Protein AF-A0A6M3ME54-F1 (afdb_monomer_lite)

Radius of gyration: 20.72 Å; chains: 1; bounding box: 69×45×53 Å

Organism: NCBI:txid1070528

Sequence (158 aa):
MKICEYAFAREDEDNPGYSMHEVDYYAWIPAAKRGVMPNHRLSLRRNLVDKVWEFYRAFSNTVLLEAKTWKVITHKPTGTEAVAFTTKDFAEALRWGNNEWNLWHWTSDYTREPDVPCDHGWNKSLSCPINCPEDIQKYELDQKTSRAGTDNRNQETS

Secondary structure (DSSP, 8-state):
-EE-GGGG-SBPSSSTTBBS--EEEESS--GGGTTTS--EEEEEEEETTTTEEEEEEEEEEEEEEEETTEEEEEEEEEEEEEEEEEES-HHHHHHHHHHHHHHH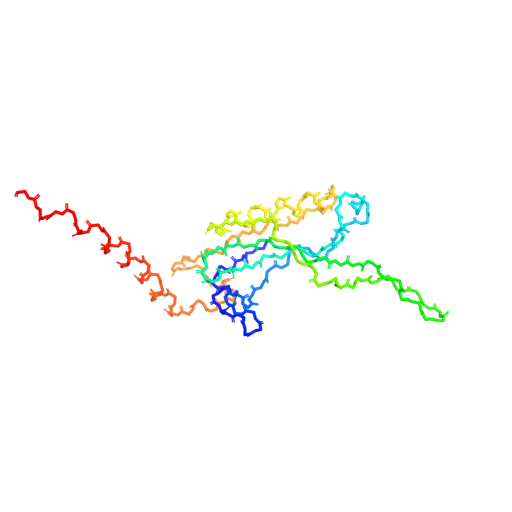H-BTTB-PPPPEEPP--TTT-TT-SS---THHHHHHHHHHHHHHTSSSSSS---

Structure (mmCIF, N/CA/C/O backbone):
data_AF-A0A6M3ME54-F1
#
_entry.id   AF-A0A6M3ME54-F1
#
loop_
_atom_site.group_PDB
_atom_site.id
_atom_site.type_symbol
_atom_site.label_atom_id
_atom_site.label_alt_id
_atom_site.label_comp_id
_atom_site.label_asym_id
_atom_site.label_entity_id
_atom_site.label_seq_id
_atom_site.pdbx_PDB_ins_code
_atom_site.Cartn_x
_atom_site.Cartn_y
_atom_site.Cartn_z
_atom_site.occupancy
_atom_site.B_iso_or_equiv
_atom_site.auth_seq_id
_atom_site.auth_comp_id
_atom_site.auth_asym_id
_atom_site.auth_atom_id
_atom_site.pdbx_PDB_model_num
ATOM 1 N N . MET A 1 1 ? -9.462 -10.016 -4.714 1.00 84.06 1 MET A N 1
ATOM 2 C CA . MET A 1 1 ? -9.504 -11.000 -3.595 1.00 84.06 1 MET A CA 1
ATOM 3 C C . MET A 1 1 ? -10.468 -10.520 -2.506 1.00 84.06 1 MET A C 1
ATOM 5 O O . MET A 1 1 ? -10.714 -9.325 -2.415 1.00 84.06 1 MET A O 1
ATOM 9 N N . LYS A 1 2 ? -11.057 -11.401 -1.684 1.00 89.25 2 LYS A N 1
ATOM 10 C CA . LYS A 1 2 ? -11.859 -10.950 -0.526 1.00 89.25 2 LYS A CA 1
ATOM 11 C C . LYS A 1 2 ? -10.940 -10.598 0.644 1.00 89.25 2 LYS A C 1
ATOM 13 O O . LYS A 1 2 ? -10.192 -11.465 1.084 1.00 89.25 2 LYS A O 1
ATOM 18 N N . ILE A 1 3 ? -11.016 -9.368 1.151 1.00 90.25 3 ILE A N 1
ATOM 19 C CA . ILE A 1 3 ? -10.204 -8.897 2.284 1.00 90.25 3 ILE A CA 1
ATOM 20 C C . ILE A 1 3 ? -11.088 -8.721 3.521 1.00 90.25 3 ILE A C 1
ATOM 22 O O . ILE A 1 3 ? -12.111 -8.044 3.467 1.00 90.25 3 ILE A O 1
ATOM 26 N N . CYS A 1 4 ? -10.696 -9.327 4.640 1.00 90.50 4 CYS A N 1
ATOM 27 C CA . CYS A 1 4 ? -11.411 -9.221 5.910 1.00 90.50 4 CYS A CA 1
ATOM 28 C C . CYS A 1 4 ? -10.881 -8.039 6.730 1.00 90.50 4 CYS A C 1
ATOM 30 O O . CYS A 1 4 ? -9.694 -8.006 7.050 1.00 90.50 4 CYS A O 1
ATOM 32 N N . GLU A 1 5 ? -11.745 -7.094 7.112 1.00 91.31 5 GLU A N 1
ATOM 33 C CA . GLU A 1 5 ? -11.331 -5.943 7.930 1.00 91.31 5 GLU A CA 1
ATOM 34 C C . GLU A 1 5 ? -10.840 -6.353 9.325 1.00 91.31 5 GLU A C 1
ATOM 36 O O . GLU A 1 5 ? -9.959 -5.709 9.897 1.00 91.31 5 GLU A O 1
ATOM 41 N N . TYR A 1 6 ? -11.360 -7.462 9.855 1.00 88.81 6 TYR A N 1
ATOM 42 C CA . TYR A 1 6 ? -10.985 -7.976 11.169 1.00 88.81 6 TYR A CA 1
ATOM 43 C C . TYR A 1 6 ? -9.579 -8.580 11.197 1.00 88.81 6 TYR A C 1
ATOM 45 O O . TYR A 1 6 ? -8.998 -8.706 12.273 1.00 88.81 6 TYR A O 1
ATOM 53 N N . ALA A 1 7 ? -8.988 -8.875 10.032 1.00 89.50 7 ALA A N 1
ATOM 54 C CA . ALA A 1 7 ? -7.573 -9.245 9.929 1.00 89.50 7 ALA A CA 1
ATOM 55 C C . ALA A 1 7 ? -6.658 -8.173 10.525 1.00 89.50 7 ALA A C 1
ATOM 57 O O . ALA A 1 7 ? -5.599 -8.475 11.065 1.00 89.50 7 ALA A O 1
ATOM 58 N N . PHE A 1 8 ? -7.104 -6.920 10.469 1.00 93.62 8 PHE A N 1
ATOM 59 C CA . PHE A 1 8 ? -6.354 -5.752 10.895 1.00 93.62 8 PHE A CA 1
ATOM 60 C C . PHE A 1 8 ? -6.659 -5.349 12.342 1.00 93.62 8 PHE A C 1
ATOM 62 O O . PHE A 1 8 ? -6.376 -4.221 12.721 1.00 93.62 8 PHE A O 1
ATOM 69 N N . ALA A 1 9 ? -7.293 -6.208 13.149 1.00 91.19 9 ALA A N 1
ATOM 70 C CA . ALA A 1 9 ? -7.651 -5.872 14.529 1.00 91.19 9 ALA A CA 1
ATOM 71 C C . ALA A 1 9 ? -6.489 -6.045 15.521 1.00 91.19 9 ALA A C 1
ATOM 73 O O . ALA A 1 9 ? -6.457 -5.360 16.542 1.00 91.19 9 ALA A O 1
ATOM 74 N N . ARG A 1 10 ? -5.551 -6.958 15.235 1.00 91.38 10 ARG A N 1
ATOM 75 C CA . ARG A 1 10 ? -4.390 -7.216 16.095 1.00 91.38 10 ARG A CA 1
ATOM 76 C C . ARG A 1 10 ? -3.333 -6.136 15.883 1.00 91.38 10 ARG A C 1
ATOM 78 O O . ARG A 1 10 ? -2.963 -5.875 14.742 1.00 91.38 10 ARG A O 1
ATOM 85 N N . GLU A 1 11 ? -2.853 -5.556 16.976 1.00 94.19 11 GLU A N 1
ATOM 86 C CA . GLU A 1 11 ? -1.746 -4.598 16.978 1.00 94.19 11 GLU A CA 1
ATOM 87 C C . GLU A 1 11 ? -0.411 -5.280 16.655 1.00 94.19 11 GLU A C 1
ATOM 89 O O . GLU A 1 11 ? -0.191 -6.435 17.029 1.00 94.19 11 GLU A O 1
ATOM 94 N N . ASP A 1 12 ? 0.444 -4.573 15.923 1.00 95.50 12 ASP A N 1
ATOM 95 C CA . ASP A 1 12 ? 1.825 -4.966 15.669 1.00 95.50 12 ASP A CA 1
ATOM 96 C C . ASP A 1 12 ? 2.691 -4.689 16.907 1.00 95.50 12 ASP A C 1
ATOM 98 O O . ASP A 1 12 ? 2.737 -3.565 17.408 1.00 95.50 12 ASP A O 1
ATOM 102 N N . GLU A 1 13 ? 3.385 -5.716 17.394 1.00 94.69 13 GLU A N 1
ATOM 103 C CA . GLU A 1 13 ? 4.282 -5.614 18.551 1.00 94.69 13 GLU A CA 1
ATOM 104 C C . GLU A 1 13 ? 5.513 -4.746 18.236 1.00 94.69 13 GLU A C 1
ATOM 106 O O . GLU A 1 13 ? 6.007 -4.041 19.119 1.00 94.69 13 GLU A O 1
ATOM 111 N N . ASP A 1 14 ? 5.967 -4.743 16.978 1.00 95.69 14 ASP A N 1
ATOM 112 C CA . ASP A 1 14 ? 7.131 -3.974 16.527 1.00 95.69 14 ASP A CA 1
ATOM 113 C C . ASP A 1 14 ? 6.757 -2.546 16.082 1.00 95.69 14 ASP A C 1
ATOM 115 O O . ASP A 1 14 ? 7.622 -1.668 16.008 1.00 95.69 14 ASP A O 1
ATOM 119 N N . ASN A 1 15 ? 5.470 -2.287 15.817 1.00 94.50 15 ASN A N 1
ATOM 120 C CA . ASN A 1 15 ? 4.955 -0.981 15.403 1.00 94.50 15 ASN A CA 1
ATOM 121 C C . ASN A 1 15 ? 3.642 -0.618 16.132 1.00 94.50 15 ASN A C 1
ATOM 123 O O . ASN A 1 15 ? 2.554 -0.692 15.543 1.00 94.50 15 ASN A O 1
ATOM 127 N N . PRO A 1 16 ? 3.730 -0.197 17.411 1.00 95.81 16 PRO A N 1
ATOM 128 C CA . PRO A 1 16 ? 2.560 0.139 18.214 1.00 95.81 16 PRO A CA 1
ATOM 129 C C . PRO A 1 16 ? 1.669 1.190 17.546 1.00 95.81 16 PRO A C 1
ATOM 131 O O . PRO A 1 16 ? 2.139 2.173 16.971 1.00 95.81 16 PRO A O 1
ATOM 134 N N . GLY A 1 17 ? 0.359 1.000 17.649 1.00 95.94 17 GLY A N 1
ATOM 135 C CA . GLY A 1 17 ? -0.652 1.832 17.011 1.00 95.94 17 GLY A CA 1
ATOM 136 C C . GLY A 1 17 ? -1.007 1.420 15.584 1.00 95.94 17 GLY A C 1
ATOM 137 O O . GLY A 1 17 ? -1.947 1.990 15.031 1.00 95.94 17 GLY A O 1
ATOM 138 N N . TYR A 1 18 ? -0.346 0.420 14.999 1.00 97.19 18 TYR A N 1
ATOM 139 C CA . TYR A 1 18 ? -0.688 -0.132 13.687 1.00 97.19 18 TYR A CA 1
ATOM 140 C C . TYR A 1 18 ? -1.114 -1.594 13.773 1.00 97.19 18 TYR A C 1
ATOM 142 O O . TYR A 1 18 ? -0.809 -2.306 14.724 1.00 97.19 18 TYR A O 1
ATOM 150 N N . SER A 1 19 ? -1.867 -2.044 12.775 1.00 96.25 19 SER A N 1
ATOM 151 C CA . SER A 1 19 ? -2.248 -3.443 12.641 1.00 96.25 19 SER A CA 1
ATOM 152 C C . SER A 1 19 ? -1.062 -4.312 12.227 1.00 96.25 19 SER A C 1
ATOM 154 O O . SER A 1 19 ? -0.394 -3.989 11.251 1.00 96.25 19 SER A O 1
ATOM 156 N N . MET A 1 20 ? -0.904 -5.472 12.868 1.00 94.12 20 MET A N 1
ATOM 157 C CA . MET A 1 20 ? 0.071 -6.505 12.489 1.00 94.12 20 MET A CA 1
ATOM 158 C C . MET A 1 20 ? -0.143 -7.001 11.053 1.00 94.12 20 MET A C 1
ATOM 160 O O . MET A 1 20 ? 0.798 -7.383 10.362 1.00 94.12 20 MET A O 1
ATOM 164 N N . HIS A 1 21 ? -1.399 -7.057 10.605 1.00 94.88 21 HIS A N 1
ATOM 165 C CA . HIS A 1 21 ? -1.712 -7.488 9.251 1.00 94.88 21 HIS A CA 1
ATOM 166 C C . HIS A 1 21 ? -1.566 -6.337 8.254 1.00 94.88 21 HIS A C 1
ATOM 168 O O . HIS A 1 21 ? -2.071 -5.236 8.481 1.00 94.88 21 HIS A O 1
ATOM 174 N N . GLU A 1 22 ? -0.953 -6.641 7.113 1.00 96.44 22 GLU A N 1
ATOM 175 C CA . GLU A 1 22 ? -0.874 -5.771 5.945 1.00 96.44 22 GLU A CA 1
ATOM 176 C C . GLU A 1 22 ? -1.318 -6.537 4.697 1.00 96.44 22 GLU A C 1
ATOM 178 O O . GLU A 1 22 ? -1.162 -7.758 4.608 1.00 96.44 22 GLU A O 1
ATOM 183 N N . VAL A 1 23 ? -1.840 -5.814 3.706 1.00 96.19 23 VAL A N 1
ATOM 184 C CA . VAL A 1 23 ? -2.144 -6.371 2.382 1.00 96.19 23 VAL A CA 1
ATOM 185 C C . VAL A 1 23 ? -1.294 -5.671 1.336 1.00 96.19 23 VAL A C 1
ATOM 187 O O . VAL A 1 23 ? -1.509 -4.501 1.020 1.00 96.19 23 VAL A O 1
ATOM 190 N N . ASP A 1 24 ? -0.349 -6.414 0.771 1.00 95.94 24 ASP A N 1
ATOM 191 C CA . ASP A 1 24 ? 0.483 -5.952 -0.335 1.00 95.94 24 ASP A CA 1
ATOM 192 C C . ASP A 1 24 ? -0.311 -5.987 -1.648 1.00 95.94 24 ASP A C 1
ATOM 194 O O . ASP A 1 24 ? -0.784 -7.037 -2.085 1.00 95.94 24 ASP A O 1
ATOM 198 N N . TYR A 1 25 ? -0.435 -4.834 -2.307 1.00 96.00 25 TYR A N 1
ATOM 199 C CA . TYR A 1 25 ? -1.075 -4.730 -3.623 1.00 96.00 25 TYR A CA 1
ATOM 200 C C . TYR A 1 25 ? -0.083 -5.020 -4.749 1.00 96.00 25 TYR A C 1
ATOM 202 O O . TYR A 1 25 ? -0.412 -5.699 -5.723 1.00 96.00 25 TYR A O 1
ATOM 210 N N . TYR A 1 26 ? 1.142 -4.515 -4.619 1.00 95.31 26 TYR A N 1
ATOM 211 C CA . TYR A 1 26 ? 2.260 -4.846 -5.497 1.00 95.31 26 TYR A CA 1
ATOM 212 C C . TYR A 1 26 ? 3.589 -4.593 -4.789 1.00 95.31 26 TYR A C 1
ATOM 214 O O . TYR A 1 26 ? 3.691 -3.732 -3.918 1.00 95.31 26 TYR A O 1
ATOM 222 N N . ALA A 1 27 ? 4.627 -5.321 -5.199 1.00 93.50 27 ALA A N 1
ATOM 223 C CA . ALA A 1 27 ? 5.954 -5.247 -4.587 1.00 93.50 27 ALA A CA 1
ATOM 224 C C . ALA A 1 27 ? 6.950 -4.335 -5.330 1.00 93.50 27 ALA A C 1
ATOM 226 O O . ALA A 1 27 ? 8.004 -4.007 -4.786 1.00 93.50 27 ALA A O 1
ATOM 227 N N . TRP A 1 28 ? 6.656 -3.929 -6.568 1.00 93.56 28 TRP A N 1
ATOM 228 C CA . TRP A 1 28 ? 7.544 -3.080 -7.367 1.00 93.56 28 TRP A CA 1
ATOM 229 C C . TRP A 1 28 ? 6.787 -2.337 -8.464 1.00 93.56 28 TRP A C 1
ATOM 231 O O . TRP A 1 28 ? 5.761 -2.807 -8.936 1.00 93.56 28 TRP A O 1
ATOM 241 N N . ILE A 1 29 ? 7.368 -1.246 -8.963 1.00 94.50 29 ILE A N 1
ATOM 242 C CA . ILE A 1 29 ? 6.885 -0.536 -10.151 1.00 94.50 29 ILE A CA 1
ATOM 243 C C . ILE A 1 29 ? 7.513 -1.149 -11.413 1.00 94.50 29 ILE A C 1
ATOM 245 O O . ILE A 1 29 ? 8.735 -1.387 -11.438 1.00 94.50 29 ILE A O 1
ATOM 249 N N . PRO A 1 30 ? 6.729 -1.405 -12.482 1.00 92.44 30 PRO A N 1
ATOM 250 C CA . PRO A 1 30 ? 7.262 -1.924 -13.739 1.00 92.44 30 PRO A CA 1
ATOM 251 C C . PRO A 1 30 ? 8.366 -1.033 -14.304 1.00 92.44 30 PRO A C 1
ATOM 253 O O . PRO A 1 30 ? 8.252 0.191 -14.278 1.00 92.44 30 PRO A O 1
ATOM 256 N N . ALA A 1 31 ? 9.423 -1.640 -14.852 1.00 90.81 31 ALA A N 1
ATOM 257 C CA . ALA A 1 31 ? 10.627 -0.925 -15.286 1.00 90.81 31 ALA A CA 1
ATOM 258 C C . ALA A 1 31 ? 10.329 0.265 -16.216 1.00 90.81 31 ALA A C 1
ATOM 260 O O . ALA A 1 31 ? 10.879 1.345 -16.016 1.00 90.81 31 ALA A O 1
ATOM 261 N N . ALA A 1 32 ? 9.390 0.096 -17.153 1.00 91.69 32 ALA A N 1
ATOM 262 C CA . ALA A 1 32 ? 8.967 1.137 -18.092 1.00 91.69 32 ALA A CA 1
ATOM 263 C C . ALA A 1 32 ? 8.344 2.382 -17.427 1.00 91.69 32 ALA A C 1
ATOM 265 O O . ALA A 1 32 ? 8.342 3.455 -18.021 1.00 91.69 32 ALA A O 1
ATOM 266 N N . LYS A 1 33 ? 7.828 2.263 -16.196 1.00 92.31 33 LYS A N 1
ATOM 267 C CA . LYS A 1 33 ? 7.171 3.351 -15.451 1.00 92.31 33 LYS A CA 1
ATOM 268 C C . LYS A 1 33 ? 8.060 3.961 -14.358 1.00 92.31 33 LYS A C 1
ATOM 270 O O . LYS A 1 33 ? 7.665 4.938 -13.726 1.00 92.31 33 LYS A O 1
ATOM 275 N N . ARG A 1 34 ? 9.284 3.452 -14.155 1.00 88.31 34 ARG A N 1
ATOM 276 C CA . ARG A 1 34 ? 10.193 3.910 -13.080 1.00 88.31 34 ARG A CA 1
ATOM 277 C C . ARG A 1 34 ? 10.726 5.335 -13.260 1.00 88.31 34 ARG A C 1
ATOM 279 O O . ARG A 1 34 ? 11.208 5.917 -12.298 1.00 88.31 34 ARG A O 1
ATOM 286 N N . GLY A 1 35 ? 10.626 5.905 -14.464 1.00 90.94 35 GLY A N 1
ATOM 287 C CA . GLY A 1 35 ? 10.910 7.327 -14.697 1.00 90.94 35 GLY A CA 1
ATOM 288 C C . GLY A 1 35 ? 9.821 8.271 -14.172 1.00 90.94 35 GLY A C 1
ATOM 289 O O . GLY A 1 35 ? 10.079 9.457 -14.007 1.00 90.94 35 GLY A O 1
ATOM 290 N N . VAL A 1 36 ? 8.618 7.752 -13.902 1.00 94.94 36 VAL A N 1
ATOM 291 C CA . VAL A 1 36 ? 7.477 8.520 -13.375 1.00 94.94 36 VAL A CA 1
ATOM 292 C C . VAL A 1 36 ? 7.399 8.411 -11.854 1.00 94.94 36 VAL A C 1
ATOM 294 O O . VAL A 1 36 ? 7.105 9.388 -11.174 1.00 94.94 36 VAL A O 1
ATOM 297 N N . MET A 1 37 ? 7.664 7.220 -11.316 1.00 93.81 37 MET A N 1
ATOM 298 C CA . MET A 1 37 ? 7.551 6.924 -9.892 1.00 93.81 37 MET A CA 1
ATOM 299 C C . MET A 1 37 ? 8.701 6.008 -9.458 1.00 93.81 37 MET A C 1
ATOM 301 O O . MET A 1 37 ? 8.902 4.963 -10.091 1.00 93.81 37 MET A O 1
ATOM 305 N N . PRO A 1 38 ? 9.449 6.348 -8.388 1.00 93.75 38 PRO A N 1
ATOM 306 C CA . PRO A 1 38 ? 10.484 5.474 -7.852 1.00 93.75 38 PRO A CA 1
ATOM 307 C C . PRO A 1 38 ? 9.938 4.091 -7.498 1.00 93.75 38 PRO A C 1
ATOM 309 O O . PRO A 1 38 ? 8.759 3.924 -7.178 1.00 93.75 38 PRO A O 1
ATOM 312 N N . ASN A 1 39 ? 10.806 3.082 -7.535 1.00 95.44 39 ASN A N 1
ATOM 313 C CA . ASN A 1 39 ? 10.397 1.722 -7.220 1.00 95.44 39 ASN A CA 1
ATOM 314 C C . ASN A 1 39 ? 9.960 1.612 -5.752 1.00 95.44 39 ASN A C 1
ATOM 316 O O . ASN A 1 39 ? 10.688 2.021 -4.848 1.00 95.44 39 ASN A O 1
ATOM 320 N N . HIS A 1 40 ? 8.783 1.046 -5.512 1.00 96.56 40 HIS A N 1
ATOM 321 C CA . HIS A 1 40 ? 8.240 0.869 -4.171 1.00 96.56 40 HIS A CA 1
ATOM 322 C C . HIS A 1 40 ? 7.269 -0.311 -4.129 1.00 96.56 40 HIS A C 1
ATOM 324 O O . HIS A 1 40 ? 6.701 -0.691 -5.156 1.00 96.56 40 HIS A O 1
ATOM 330 N N . ARG A 1 41 ? 7.078 -0.853 -2.927 1.00 96.69 41 ARG A N 1
ATOM 331 C CA . ARG A 1 41 ? 5.942 -1.706 -2.576 1.00 96.69 41 ARG A CA 1
ATOM 332 C C . ARG A 1 41 ? 4.786 -0.818 -2.131 1.00 96.69 41 ARG A C 1
ATOM 334 O O . ARG A 1 41 ? 5.025 0.171 -1.438 1.00 96.69 41 ARG A O 1
ATOM 341 N N . LEU A 1 42 ? 3.567 -1.161 -2.522 1.00 98.12 42 LEU A N 1
ATOM 342 C CA . LEU A 1 42 ? 2.350 -0.526 -2.030 1.00 98.12 42 LEU A CA 1
ATOM 343 C C . LEU A 1 42 ? 1.594 -1.506 -1.139 1.00 98.12 42 LEU A C 1
ATOM 345 O O . LEU A 1 42 ? 1.226 -2.594 -1.593 1.00 98.12 42 LEU A O 1
ATOM 349 N N . SER A 1 43 ? 1.328 -1.081 0.091 1.00 98.19 43 SER A N 1
ATOM 350 C CA . SER A 1 43 ? 0.703 -1.914 1.114 1.00 98.19 43 SER A CA 1
ATOM 351 C C . SER A 1 43 ? -0.421 -1.154 1.805 1.00 98.19 43 SER A C 1
ATOM 353 O O . SER A 1 43 ? -0.313 0.048 2.054 1.00 98.19 43 SER A O 1
ATOM 355 N N . LEU A 1 44 ? -1.502 -1.869 2.104 1.00 98.50 44 LEU A N 1
ATOM 356 C CA . LEU A 1 44 ? -2.591 -1.417 2.960 1.00 98.50 44 LEU A CA 1
ATOM 357 C C . LEU A 1 44 ? -2.312 -1.858 4.397 1.00 98.50 44 LEU A C 1
ATOM 359 O O . LEU A 1 44 ? -2.103 -3.047 4.639 1.00 98.50 44 LEU A O 1
ATOM 363 N N . ARG A 1 45 ? -2.402 -0.924 5.340 1.00 97.56 45 ARG A N 1
ATOM 364 C CA . ARG A 1 45 ? -2.391 -1.179 6.787 1.00 97.56 45 ARG A CA 1
ATOM 365 C C . ARG A 1 45 ? -3.503 -0.393 7.478 1.00 97.56 45 ARG A C 1
ATOM 367 O O . ARG A 1 45 ? -4.111 0.499 6.878 1.00 97.56 45 ARG A O 1
ATOM 374 N N . ARG A 1 46 ? -3.768 -0.699 8.747 1.00 98.12 46 ARG A N 1
ATOM 375 C CA . ARG A 1 46 ? -4.700 0.062 9.582 1.00 98.12 46 ARG A CA 1
ATOM 376 C C . ARG A 1 46 ? -3.952 0.744 10.718 1.00 98.12 46 ARG A C 1
ATOM 378 O O . ARG A 1 46 ? -3.275 0.084 11.497 1.00 98.12 46 ARG A O 1
ATOM 385 N N . ASN A 1 47 ? -4.129 2.051 10.845 1.00 97.75 47 ASN A N 1
ATOM 386 C CA . ASN A 1 47 ? -3.771 2.788 12.047 1.00 97.75 47 ASN A CA 1
ATOM 387 C C . ASN A 1 47 ? -4.884 2.567 13.089 1.00 97.75 47 ASN A C 1
ATOM 389 O O . ASN A 1 47 ? -6.053 2.914 12.882 1.00 97.75 47 ASN A O 1
ATOM 393 N N . LEU A 1 48 ? -4.528 1.925 14.197 1.00 96.38 48 LEU A N 1
ATOM 394 C CA . LEU A 1 48 ? -5.413 1.535 15.291 1.00 96.38 48 LEU A CA 1
ATOM 395 C C . LEU A 1 48 ? -5.661 2.658 16.296 1.00 96.38 48 LEU A C 1
ATOM 397 O O . LEU A 1 48 ? -6.641 2.556 17.039 1.00 96.38 48 LEU A O 1
ATOM 401 N N . VAL A 1 49 ? -4.838 3.705 16.310 1.00 95.69 49 VAL A N 1
ATOM 402 C CA . VAL A 1 49 ? -5.040 4.891 17.153 1.00 95.69 49 VAL A CA 1
ATOM 403 C C . VAL A 1 49 ? -6.159 5.742 16.559 1.00 95.69 49 VAL A C 1
ATOM 405 O O . VAL A 1 49 ? -7.204 5.927 17.182 1.00 95.69 49 VAL A O 1
ATOM 408 N N . ASP A 1 50 ? -5.993 6.152 15.303 1.00 94.50 50 ASP A N 1
ATOM 409 C CA . ASP A 1 50 ? -6.916 7.060 14.612 1.00 94.50 50 ASP A CA 1
ATOM 410 C C . ASP A 1 50 ? -8.066 6.330 13.903 1.00 94.50 50 ASP A C 1
ATOM 412 O O . ASP A 1 50 ? -9.001 6.952 13.387 1.00 94.50 50 ASP A O 1
ATOM 416 N N . LYS A 1 51 ? -8.006 4.991 13.885 1.00 95.12 51 LYS A N 1
ATOM 417 C CA . LYS A 1 51 ? -8.959 4.096 13.212 1.00 95.12 51 LYS A CA 1
ATOM 418 C C . LYS A 1 51 ? -9.089 4.400 11.715 1.00 95.12 51 LYS A C 1
ATOM 420 O O . LYS A 1 51 ? -10.187 4.316 11.164 1.00 95.12 51 LYS A O 1
ATOM 425 N N . VAL A 1 52 ? -7.973 4.721 11.062 1.00 98.00 52 VAL A N 1
ATOM 426 C CA . VAL A 1 52 ? -7.904 4.986 9.618 1.00 98.00 52 VAL A CA 1
ATOM 427 C C . VAL A 1 52 ? -7.171 3.872 8.879 1.00 98.00 52 VAL A C 1
ATOM 429 O O . VAL A 1 52 ? -6.286 3.206 9.414 1.00 98.00 52 VAL A O 1
ATOM 432 N N . TRP A 1 53 ? -7.561 3.671 7.632 1.00 98.44 53 TRP A N 1
ATOM 433 C CA . TRP A 1 53 ? -6.873 2.844 6.656 1.00 98.44 53 TRP A CA 1
ATOM 434 C C . TRP A 1 53 ? -5.833 3.683 5.940 1.00 98.44 53 TRP A C 1
ATOM 436 O O . TRP A 1 53 ? -6.137 4.797 5.512 1.00 98.44 53 TRP A O 1
ATOM 446 N N . GLU A 1 54 ? -4.633 3.138 5.787 1.00 98.56 54 GLU A N 1
ATOM 447 C CA . GLU A 1 54 ? -3.520 3.810 5.132 1.00 98.56 54 GLU A CA 1
ATOM 448 C C . GLU A 1 54 ? -2.958 2.934 4.024 1.00 98.56 54 GLU A C 1
ATOM 450 O O . GLU A 1 54 ? -2.584 1.781 4.248 1.00 98.56 54 GLU A O 1
ATOM 455 N N . PHE A 1 55 ? -2.838 3.515 2.837 1.00 98.50 55 PHE A N 1
ATOM 456 C CA . 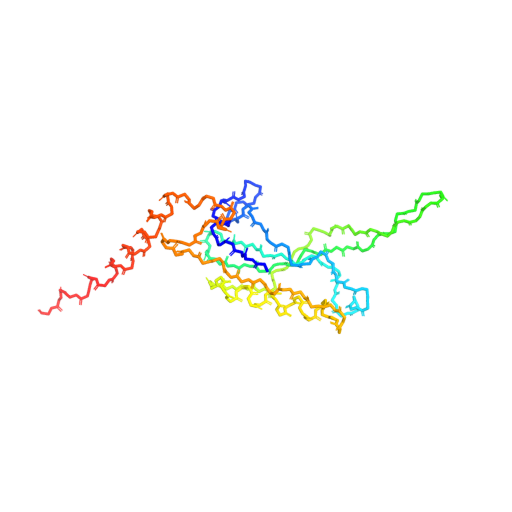PHE A 1 55 ? -1.915 3.011 1.838 1.00 98.50 55 PHE A CA 1
ATOM 457 C C . PHE A 1 55 ? -0.597 3.736 1.982 1.00 98.50 55 PHE A C 1
ATOM 459 O O . PHE A 1 55 ? -0.553 4.966 1.898 1.00 98.50 55 PHE A O 1
ATOM 466 N N . TYR A 1 56 ? 0.482 2.983 2.132 1.00 98.25 56 TYR A N 1
ATOM 467 C CA . TYR A 1 56 ? 1.822 3.542 2.171 1.00 98.25 56 TYR A CA 1
ATOM 468 C C . TYR A 1 56 ? 2.719 2.896 1.119 1.00 98.25 56 TYR A C 1
ATOM 470 O O . TYR A 1 56 ? 2.515 1.761 0.679 1.00 98.25 56 TYR A O 1
ATOM 478 N N . ARG A 1 57 ? 3.705 3.673 0.679 1.00 98.06 57 ARG A N 1
ATOM 479 C CA . ARG A 1 57 ? 4.728 3.276 -0.282 1.00 98.06 57 ARG A CA 1
ATOM 480 C C . ARG A 1 57 ? 6.027 3.039 0.467 1.00 98.06 57 ARG A C 1
ATOM 482 O O . ARG A 1 57 ? 6.594 3.996 0.985 1.00 98.06 57 ARG A O 1
ATOM 489 N N . ALA A 1 58 ? 6.506 1.800 0.485 1.00 97.50 58 ALA A N 1
ATOM 490 C CA . ALA A 1 58 ? 7.831 1.456 0.994 1.00 97.50 58 ALA A CA 1
ATOM 491 C C . ALA A 1 58 ? 8.837 1.467 -0.162 1.00 97.50 58 ALA A C 1
ATOM 493 O O . ALA A 1 58 ? 8.796 0.605 -1.050 1.00 97.50 58 ALA A O 1
ATOM 494 N N . PHE A 1 59 ? 9.719 2.466 -0.194 1.00 96.88 59 PHE A N 1
ATOM 495 C CA . PHE A 1 59 ? 10.627 2.675 -1.319 1.00 96.88 59 PHE A CA 1
ATOM 496 C C . PHE A 1 59 ? 11.806 1.701 -1.307 1.00 96.88 59 PHE A C 1
ATOM 498 O O . PHE A 1 59 ? 12.318 1.280 -0.266 1.00 96.88 59 PHE A O 1
ATOM 505 N N . SER A 1 60 ? 12.260 1.341 -2.506 1.00 95.56 60 SER A N 1
ATOM 506 C CA . SER A 1 60 ? 13.410 0.467 -2.705 1.00 95.56 60 SER A CA 1
ATOM 507 C C . SER A 1 60 ? 14.282 0.938 -3.862 1.00 95.56 60 SER A C 1
ATOM 509 O O . SER A 1 60 ? 13.806 1.455 -4.872 1.00 95.56 60 SER A O 1
ATOM 511 N N . ASN A 1 61 ? 15.583 0.697 -3.735 1.00 91.31 61 ASN A N 1
ATOM 512 C CA . ASN A 1 61 ? 16.544 0.919 -4.804 1.00 91.31 61 ASN A CA 1
ATOM 513 C C . ASN A 1 61 ? 16.810 -0.385 -5.549 1.00 91.31 61 ASN A C 1
ATOM 515 O O . ASN A 1 61 ? 16.872 -1.460 -4.952 1.00 91.31 61 ASN A O 1
ATOM 519 N N . THR A 1 62 ? 16.991 -0.290 -6.864 1.00 87.81 62 THR A N 1
ATOM 520 C CA . THR A 1 62 ? 17.468 -1.426 -7.659 1.00 87.81 62 THR A CA 1
ATOM 521 C C . THR A 1 62 ? 18.963 -1.592 -7.414 1.00 87.81 62 THR A C 1
ATOM 523 O O . THR A 1 62 ? 19.713 -0.624 -7.518 1.00 87.81 62 THR A O 1
ATOM 526 N N . VAL A 1 63 ? 19.394 -2.806 -7.089 1.00 89.69 63 VAL A N 1
ATOM 527 C CA . VAL A 1 63 ? 20.794 -3.132 -6.814 1.00 89.69 63 VAL A CA 1
ATOM 528 C C . VAL A 1 63 ? 21.207 -4.295 -7.702 1.00 89.69 63 VAL A C 1
ATOM 530 O O . VAL A 1 63 ? 20.491 -5.290 -7.813 1.00 89.69 63 VAL A O 1
ATOM 533 N N . LEU A 1 64 ? 22.369 -4.165 -8.336 1.00 89.75 64 LEU A N 1
ATOM 534 C CA . LEU A 1 64 ? 22.995 -5.247 -9.080 1.00 89.75 64 LEU A CA 1
ATOM 535 C C . LEU A 1 64 ? 23.945 -5.993 -8.145 1.00 89.75 64 LEU A C 1
ATOM 537 O O . LEU A 1 64 ? 24.944 -5.436 -7.695 1.00 89.75 64 LEU A O 1
ATOM 541 N N . LEU A 1 65 ? 23.615 -7.243 -7.840 1.00 88.31 65 LEU A N 1
ATOM 542 C CA . LEU A 1 65 ? 24.511 -8.153 -7.143 1.00 88.31 65 LEU A CA 1
ATOM 543 C C . LEU A 1 65 ? 25.287 -8.944 -8.190 1.00 88.31 65 LEU A C 1
ATOM 545 O O . LEU A 1 65 ? 24.707 -9.724 -8.946 1.00 88.31 65 LEU A O 1
ATOM 549 N N . GLU A 1 66 ? 26.596 -8.725 -8.243 1.00 91.00 66 GLU A N 1
ATOM 550 C CA . GLU A 1 66 ? 27.497 -9.462 -9.124 1.00 91.00 66 GLU A CA 1
ATOM 551 C C . GLU A 1 66 ? 28.371 -10.401 -8.295 1.00 91.00 66 GLU A C 1
ATOM 553 O O . GLU A 1 66 ? 29.052 -9.969 -7.365 1.00 91.00 66 GLU A O 1
ATOM 558 N N . ALA A 1 67 ? 28.404 -11.683 -8.656 1.00 84.75 67 ALA A N 1
ATOM 559 C CA . ALA A 1 67 ? 29.434 -12.587 -8.168 1.00 84.75 67 ALA A CA 1
ATOM 560 C C . ALA A 1 67 ? 29.923 -13.483 -9.303 1.00 84.75 67 ALA A C 1
ATOM 562 O O . ALA A 1 67 ? 29.159 -14.291 -9.815 1.00 84.75 67 ALA A O 1
ATOM 563 N N . LYS A 1 68 ? 31.211 -13.345 -9.653 1.00 85.06 68 LYS A N 1
ATOM 564 C CA . LYS A 1 68 ? 32.013 -14.098 -10.646 1.00 85.06 68 LYS A CA 1
ATOM 565 C C . LYS A 1 68 ? 31.303 -14.488 -11.955 1.00 85.06 68 LYS A C 1
ATOM 567 O O . LYS A 1 68 ? 31.686 -13.995 -13.007 1.00 85.06 68 LYS A O 1
ATOM 572 N N . THR A 1 69 ? 30.325 -15.384 -11.910 1.00 91.12 69 THR A N 1
ATOM 573 C CA . THR A 1 69 ? 29.597 -15.927 -13.064 1.00 91.12 69 THR A CA 1
ATOM 574 C C . THR A 1 69 ? 28.124 -15.522 -13.134 1.00 91.12 69 THR A C 1
ATOM 576 O O . THR A 1 69 ? 27.493 -15.769 -14.158 1.00 91.12 69 THR A O 1
ATOM 579 N N . TRP A 1 70 ? 27.557 -14.900 -12.096 1.00 87.50 70 TRP A N 1
ATOM 580 C CA . TRP A 1 70 ? 26.152 -14.500 -12.066 1.00 87.50 70 TRP A CA 1
ATOM 581 C C . TRP A 1 70 ? 25.969 -13.023 -11.728 1.00 87.50 70 TRP A C 1
ATOM 583 O O . TRP A 1 70 ? 26.709 -12.425 -10.944 1.00 87.50 70 TRP A O 1
ATOM 593 N N . LYS A 1 71 ? 24.938 -12.448 -12.345 1.00 89.50 71 LYS A N 1
ATOM 594 C CA . LYS A 1 71 ? 24.442 -11.101 -12.084 1.00 89.50 71 LYS A CA 1
ATOM 595 C C . LYS A 1 71 ? 22.965 -11.210 -11.742 1.00 89.50 71 LYS A C 1
ATOM 597 O O . LYS A 1 71 ? 22.192 -11.730 -12.543 1.00 89.50 71 LYS A O 1
ATOM 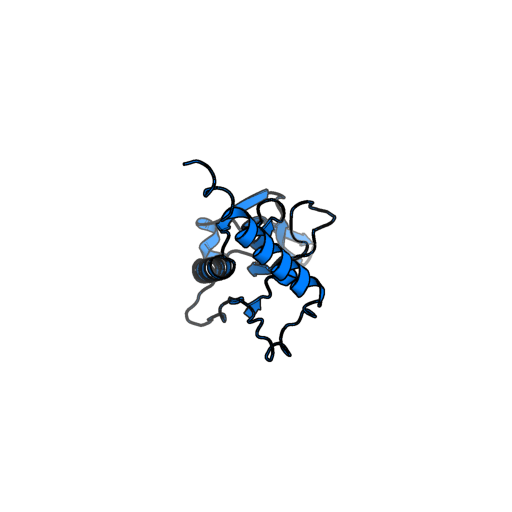602 N N . VAL A 1 72 ? 22.582 -10.741 -10.561 1.00 90.06 72 VAL A N 1
ATOM 603 C CA . VAL A 1 72 ? 21.192 -10.726 -10.097 1.00 90.06 72 VAL A CA 1
ATOM 604 C C . VAL A 1 72 ? 20.788 -9.282 -9.852 1.00 90.06 72 VAL A C 1
ATOM 606 O O . VAL A 1 72 ? 21.431 -8.565 -9.087 1.00 90.06 72 VAL A O 1
ATOM 609 N N . ILE A 1 73 ? 19.709 -8.855 -10.502 1.00 85.94 73 ILE A N 1
ATOM 610 C CA . ILE A 1 73 ? 19.056 -7.585 -10.193 1.00 85.94 73 ILE A CA 1
ATOM 611 C C . ILE A 1 73 ? 18.084 -7.853 -9.046 1.00 85.94 73 ILE A C 1
ATOM 613 O O . ILE A 1 73 ? 17.170 -8.660 -9.187 1.00 85.94 73 ILE A O 1
ATOM 617 N N . THR A 1 74 ? 18.293 -7.187 -7.915 1.00 88.00 74 THR A N 1
ATOM 618 C CA . THR A 1 74 ? 17.415 -7.262 -6.741 1.00 88.00 74 THR A CA 1
ATOM 619 C C . THR A 1 74 ? 17.002 -5.864 -6.282 1.00 88.00 74 THR A C 1
ATOM 621 O O . THR A 1 74 ? 17.464 -4.852 -6.816 1.00 88.00 74 THR A O 1
ATOM 624 N N . HIS A 1 75 ? 16.120 -5.796 -5.290 1.00 86.56 75 HIS A N 1
ATOM 625 C CA . HIS A 1 75 ? 15.616 -4.556 -4.719 1.00 86.56 75 HIS A CA 1
ATOM 626 C C . HIS A 1 75 ? 15.976 -4.478 -3.236 1.00 86.56 75 HIS A C 1
ATOM 628 O O . HIS A 1 75 ? 15.658 -5.380 -2.464 1.00 86.56 75 HIS A O 1
ATOM 634 N N . LYS A 1 76 ? 16.653 -3.398 -2.835 1.00 90.88 76 LYS A N 1
ATOM 635 C CA . LYS A 1 76 ? 17.014 -3.134 -1.438 1.00 90.88 76 LYS A CA 1
ATOM 636 C C . LYS A 1 76 ? 16.091 -2.050 -0.872 1.00 90.88 76 LYS A C 1
ATOM 638 O O . LYS A 1 76 ? 16.052 -0.968 -1.464 1.00 90.88 76 LYS A O 1
ATOM 643 N N . PRO A 1 77 ? 15.379 -2.296 0.244 1.00 93.50 77 PRO A N 1
ATOM 644 C CA . PRO A 1 77 ? 14.592 -1.265 0.916 1.00 93.50 77 PRO A CA 1
ATOM 645 C C . PRO A 1 77 ? 15.452 -0.047 1.263 1.00 93.50 77 PRO A C 1
ATOM 647 O O . PRO A 1 77 ? 16.603 -0.198 1.680 1.00 93.50 77 PRO A O 1
ATOM 650 N N . THR A 1 78 ? 14.908 1.159 1.093 1.00 94.44 78 THR A N 1
ATOM 651 C CA . THR A 1 78 ? 15.594 2.396 1.505 1.00 94.44 78 THR A CA 1
ATOM 652 C C . THR A 1 78 ? 15.353 2.735 2.974 1.00 94.44 78 THR A C 1
ATOM 654 O O . THR A 1 78 ? 16.058 3.579 3.517 1.00 94.44 78 THR A O 1
ATOM 657 N N . GLY A 1 79 ? 14.355 2.104 3.602 1.00 94.19 79 GLY A N 1
ATOM 658 C CA . GLY A 1 79 ? 13.832 2.497 4.914 1.00 94.19 79 GLY A CA 1
ATOM 659 C C . GLY A 1 79 ? 12.937 3.740 4.862 1.00 94.19 79 GLY A C 1
ATOM 660 O O . GLY A 1 79 ? 12.548 4.256 5.901 1.00 94.19 79 GLY A O 1
ATOM 661 N N . THR A 1 80 ? 12.626 4.247 3.665 1.00 96.12 80 THR A N 1
ATOM 662 C CA . THR A 1 80 ? 11.741 5.400 3.480 1.00 96.12 80 THR A CA 1
ATOM 663 C C . THR A 1 80 ? 10.334 4.925 3.168 1.00 96.12 80 THR A C 1
ATOM 665 O O . THR A 1 80 ? 10.132 4.153 2.226 1.00 96.12 80 THR A O 1
ATOM 668 N N . GLU A 1 81 ? 9.369 5.459 3.907 1.00 96.81 81 GLU A N 1
ATOM 669 C CA . GLU A 1 81 ? 7.946 5.249 3.672 1.00 96.81 81 GLU A CA 1
ATOM 670 C C . GLU A 1 81 ? 7.236 6.576 3.410 1.00 96.81 81 GLU A C 1
ATOM 672 O O . GLU A 1 81 ? 7.622 7.618 3.941 1.00 96.81 81 GLU A O 1
ATOM 677 N N . ALA A 1 82 ? 6.185 6.540 2.595 1.00 97.69 82 ALA A N 1
ATOM 678 C CA . ALA A 1 82 ? 5.276 7.668 2.429 1.00 97.69 82 ALA A CA 1
ATOM 679 C C . ALA A 1 82 ? 3.829 7.187 2.360 1.00 97.69 82 ALA A C 1
ATOM 681 O O . ALA A 1 82 ? 3.499 6.327 1.541 1.00 97.69 82 ALA A O 1
ATOM 682 N N . VAL A 1 83 ? 2.960 7.781 3.176 1.00 98.00 83 VAL A N 1
ATOM 683 C CA . VAL A 1 83 ? 1.515 7.556 3.088 1.00 98.00 83 VAL A CA 1
ATOM 684 C C . VAL A 1 83 ? 0.999 8.199 1.801 1.00 98.00 83 VAL A C 1
ATOM 686 O O . VAL A 1 83 ? 1.185 9.391 1.564 1.00 98.00 83 VAL A O 1
ATOM 689 N N . ALA A 1 84 ? 0.388 7.389 0.943 1.00 97.94 84 ALA A N 1
ATOM 690 C CA . ALA A 1 84 ? -0.156 7.800 -0.345 1.00 97.94 84 ALA A CA 1
ATOM 691 C C . ALA A 1 84 ? -1.647 8.143 -0.270 1.00 97.94 84 ALA A C 1
ATOM 693 O O . ALA A 1 84 ? -2.113 8.987 -1.033 1.00 97.94 84 ALA A O 1
ATOM 694 N N . PHE A 1 85 ? -2.387 7.487 0.626 1.00 98.56 85 PHE A N 1
ATOM 695 C CA . PHE A 1 85 ? -3.824 7.680 0.785 1.00 98.56 85 PHE A CA 1
ATOM 696 C C . PHE A 1 85 ? -4.289 7.253 2.175 1.00 98.56 85 PHE A C 1
ATOM 698 O O . PHE A 1 85 ? -3.771 6.279 2.726 1.00 98.56 85 PHE A O 1
ATOM 705 N N . THR A 1 86 ? -5.284 7.962 2.713 1.00 98.44 86 THR A N 1
ATOM 706 C CA . THR A 1 86 ? -5.931 7.627 3.982 1.00 98.44 86 THR A CA 1
ATOM 707 C C . THR A 1 86 ? -7.448 7.760 3.890 1.00 98.44 86 THR A C 1
ATOM 709 O O . THR A 1 86 ? -7.968 8.639 3.205 1.00 98.44 86 THR A O 1
ATOM 712 N N . THR A 1 87 ? -8.175 6.891 4.590 1.00 98.38 87 THR A N 1
ATOM 713 C CA . THR A 1 87 ? -9.637 6.984 4.733 1.00 98.38 87 THR A CA 1
ATOM 714 C C . THR A 1 87 ? -10.120 6.244 5.983 1.00 98.38 87 THR A C 1
ATOM 716 O O . THR A 1 87 ? -9.425 5.387 6.521 1.00 98.38 87 THR A O 1
ATOM 719 N N . LYS A 1 88 ? -11.329 6.553 6.458 1.00 97.31 88 LYS A N 1
ATOM 720 C CA . LYS A 1 88 ? -12.027 5.769 7.492 1.00 97.31 88 LYS A CA 1
ATOM 721 C C . LYS A 1 88 ? -12.877 4.634 6.907 1.00 97.31 88 LYS A C 1
ATOM 723 O O . LYS A 1 88 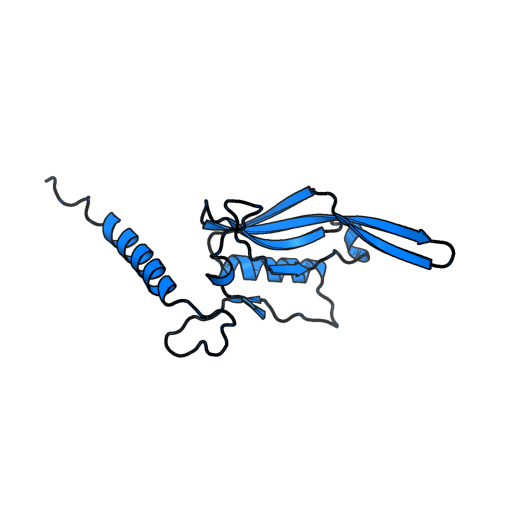? -13.250 3.728 7.645 1.00 97.31 88 LYS A O 1
ATOM 728 N N . ASP A 1 89 ? -13.178 4.667 5.610 1.00 96.56 89 ASP A N 1
ATOM 729 C CA . ASP A 1 89 ? -14.012 3.671 4.932 1.00 96.56 89 ASP A CA 1
ATOM 730 C C . ASP A 1 89 ? -13.137 2.567 4.317 1.00 96.56 89 ASP A C 1
ATOM 732 O O . ASP A 1 89 ? -12.330 2.801 3.417 1.00 96.56 89 ASP A O 1
ATOM 736 N N . PHE A 1 90 ? -13.307 1.334 4.797 1.00 95.56 90 PHE A N 1
ATOM 737 C CA . PHE A 1 90 ? -12.539 0.188 4.314 1.00 95.56 90 PHE A CA 1
ATOM 738 C C . PHE A 1 90 ? -12.803 -0.127 2.836 1.00 95.56 90 PHE A C 1
ATOM 740 O O . PHE A 1 90 ? -11.875 -0.404 2.076 1.00 95.56 90 PHE A O 1
ATOM 747 N N . ALA A 1 91 ? -14.059 -0.053 2.393 1.00 95.94 91 ALA A N 1
ATOM 748 C CA . ALA A 1 91 ? -14.407 -0.299 1.001 1.00 95.94 91 ALA A CA 1
ATOM 749 C C . ALA A 1 91 ? -13.828 0.790 0.087 1.00 95.94 91 ALA A C 1
ATOM 751 O O . ALA A 1 91 ? -13.431 0.497 -1.042 1.00 95.94 91 ALA A O 1
ATOM 752 N N . GLU A 1 92 ? -13.755 2.036 0.559 1.00 97.88 92 GLU A N 1
ATOM 753 C CA . GLU A 1 92 ? -13.060 3.113 -0.148 1.00 97.88 92 GLU A CA 1
ATOM 754 C C . GLU A 1 92 ? -11.560 2.853 -0.263 1.00 97.88 92 GLU A C 1
ATOM 756 O O . GLU A 1 92 ? -11.019 2.984 -1.363 1.00 97.88 92 GLU A O 1
ATOM 761 N N . ALA A 1 93 ? -10.909 2.414 0.818 1.00 98.19 93 ALA A N 1
ATOM 762 C CA . ALA A 1 93 ? -9.500 2.041 0.787 1.00 98.19 93 ALA A CA 1
ATOM 763 C C . ALA A 1 93 ? -9.247 0.983 -0.300 1.00 98.19 93 ALA A C 1
ATOM 765 O O . ALA A 1 93 ? -8.407 1.183 -1.177 1.00 98.19 93 ALA A O 1
ATOM 766 N N . LEU A 1 94 ? -10.032 -0.098 -0.323 1.00 97.69 94 LEU A N 1
ATOM 767 C CA . LEU A 1 94 ? -9.879 -1.154 -1.329 1.00 97.69 94 LEU A CA 1
ATOM 768 C C . LEU A 1 94 ? -10.110 -0.648 -2.762 1.00 97.69 94 LEU A C 1
ATOM 770 O O . LEU A 1 94 ? -9.351 -0.989 -3.671 1.00 97.69 94 LEU A O 1
ATOM 774 N N . ARG A 1 95 ? -11.117 0.210 -2.988 1.00 98.06 95 ARG A N 1
ATOM 775 C CA . ARG A 1 95 ? -11.330 0.842 -4.305 1.00 98.06 95 ARG A CA 1
ATOM 776 C C . ARG A 1 95 ? -10.121 1.669 -4.735 1.00 98.06 95 ARG A C 1
ATOM 778 O O . ARG A 1 95 ? -9.697 1.552 -5.884 1.00 98.06 95 ARG A O 1
ATOM 785 N N . TRP A 1 96 ? -9.564 2.476 -3.833 1.00 98.38 96 TRP A N 1
ATOM 786 C CA . TRP A 1 96 ? -8.382 3.283 -4.122 1.00 98.38 96 TRP A CA 1
ATOM 787 C C . TRP A 1 96 ? -7.179 2.402 -4.475 1.00 98.38 96 TRP A C 1
ATOM 789 O O . TRP A 1 96 ? -6.569 2.602 -5.524 1.00 98.38 96 TRP A O 1
ATOM 799 N N . GLY A 1 97 ? -6.904 1.364 -3.679 1.00 97.88 97 GLY A N 1
ATOM 800 C CA . GLY A 1 97 ? -5.806 0.430 -3.934 1.00 97.88 97 GLY A CA 1
ATOM 801 C C . GLY A 1 97 ? -5.930 -0.290 -5.278 1.00 97.88 97 GLY A C 1
ATOM 802 O O . GLY A 1 97 ? -4.947 -0.432 -6.003 1.00 97.88 97 GLY A O 1
ATOM 803 N N . ASN A 1 98 ? -7.144 -0.699 -5.661 1.00 97.38 98 ASN A N 1
ATOM 804 C CA . ASN A 1 98 ? -7.389 -1.316 -6.967 1.00 97.38 98 ASN A CA 1
ATOM 805 C C . ASN A 1 98 ? -7.105 -0.346 -8.123 1.00 97.38 98 ASN A C 1
ATOM 807 O O . ASN A 1 98 ? -6.516 -0.742 -9.130 1.00 97.38 98 ASN A O 1
ATOM 811 N N . ASN A 1 99 ? -7.494 0.922 -7.981 1.00 97.38 99 ASN A N 1
ATOM 812 C CA . ASN A 1 99 ? -7.217 1.950 -8.983 1.00 97.38 99 ASN A CA 1
ATOM 813 C C . ASN A 1 99 ? -5.717 2.238 -9.096 1.00 97.38 99 ASN A C 1
ATOM 815 O O . ASN A 1 99 ? -5.197 2.320 -10.208 1.00 97.38 99 ASN A O 1
ATOM 819 N N . GLU A 1 100 ? -5.019 2.329 -7.965 1.00 97.44 100 GLU A N 1
ATOM 820 C CA . GLU A 1 100 ? -3.567 2.517 -7.925 1.00 97.44 100 GLU A CA 1
ATOM 821 C C . GLU A 1 100 ? -2.845 1.319 -8.564 1.00 97.44 100 GLU A C 1
ATOM 823 O O . GLU A 1 100 ? -1.937 1.489 -9.375 1.00 97.44 100 GLU A O 1
ATOM 828 N N . TRP A 1 101 ? -3.298 0.090 -8.295 1.00 96.19 101 TRP A N 1
ATOM 829 C CA . TRP A 1 101 ? -2.778 -1.099 -8.969 1.00 96.19 101 TRP A CA 1
ATOM 830 C C . TRP A 1 101 ? -2.982 -1.019 -10.487 1.00 96.19 101 TRP A C 1
ATOM 832 O O . TRP A 1 101 ? -2.037 -1.245 -11.242 1.00 96.19 101 TRP A O 1
ATOM 842 N N . ASN A 1 102 ? -4.179 -0.641 -10.947 1.00 94.75 102 ASN A N 1
ATOM 843 C CA . ASN A 1 102 ? -4.472 -0.508 -12.376 1.00 94.75 102 ASN A CA 1
ATOM 844 C C . ASN A 1 102 ? -3.591 0.558 -13.044 1.00 94.75 102 ASN A C 1
ATOM 846 O O . ASN A 1 102 ? -3.067 0.328 -14.133 1.00 94.75 102 ASN A O 1
ATOM 850 N N . LEU A 1 103 ? -3.356 1.691 -12.379 1.00 94.81 103 LEU A N 1
ATOM 851 C CA . LEU A 1 103 ? -2.481 2.751 -12.882 1.00 94.81 103 LEU A CA 1
ATOM 852 C C . LEU A 1 103 ? -1.080 2.218 -13.228 1.00 94.81 103 LEU A C 1
ATOM 854 O O . LEU A 1 103 ? -0.511 2.548 -14.277 1.00 94.81 103 LEU A O 1
ATOM 858 N N . TRP A 1 104 ? -0.524 1.353 -12.379 1.00 94.94 104 TRP A N 1
ATOM 859 C CA . TRP A 1 104 ? 0.854 0.884 -12.515 1.00 94.94 104 TRP A CA 1
ATOM 860 C C . TRP A 1 104 ? 0.988 -0.451 -13.252 1.00 94.94 104 TRP A C 1
ATOM 862 O O . TRP A 1 104 ? 1.889 -0.575 -14.082 1.00 94.94 104 TRP A O 1
ATOM 872 N N . HIS A 1 105 ? 0.088 -1.407 -13.043 1.00 93.44 105 HIS A N 1
ATOM 873 C CA . HIS A 1 105 ? 0.261 -2.803 -13.462 1.00 93.44 105 HIS A CA 1
ATOM 874 C C . HIS A 1 105 ? -0.744 -3.307 -14.492 1.00 93.44 105 HIS A C 1
ATOM 876 O O . HIS A 1 105 ? -0.561 -4.413 -14.999 1.00 93.44 105 HIS A O 1
ATOM 882 N N . TRP A 1 106 ? -1.767 -2.524 -14.833 1.00 90.31 106 TRP A N 1
ATOM 883 C CA . TRP A 1 106 ? -2.698 -2.930 -15.877 1.00 90.31 106 TRP A CA 1
ATOM 884 C C . TRP A 1 106 ? -1.990 -3.073 -17.231 1.00 90.31 106 TRP A C 1
ATOM 886 O O . TRP A 1 106 ? -1.212 -2.202 -17.642 1.00 90.31 106 TRP A O 1
ATOM 896 N N . THR A 1 107 ? -2.295 -4.167 -17.926 1.00 87.56 107 THR A N 1
ATOM 897 C CA . THR A 1 107 ? -1.933 -4.418 -19.323 1.00 87.56 107 THR A CA 1
ATOM 898 C C . THR A 1 107 ? -3.152 -4.978 -20.059 1.00 87.56 107 THR A C 1
ATOM 900 O O . THR A 1 107 ? -4.085 -5.477 -19.430 1.00 87.56 107 THR A O 1
ATOM 903 N N . SER A 1 108 ? -3.156 -4.931 -21.394 1.00 86.75 108 SER A N 1
ATOM 904 C CA . SER A 1 108 ? -4.226 -5.544 -22.201 1.00 86.75 108 SER A CA 1
ATOM 905 C C . SER A 1 108 ? -4.373 -7.047 -21.962 1.00 86.75 108 SER A C 1
ATOM 907 O O . SER A 1 108 ? -5.462 -7.592 -22.114 1.00 86.75 108 SER A O 1
ATOM 909 N N . ASP A 1 109 ? -3.277 -7.699 -21.577 1.00 87.94 109 ASP A N 1
ATOM 910 C CA . ASP A 1 109 ? -3.170 -9.157 -21.527 1.00 87.94 109 ASP A CA 1
ATOM 911 C C . ASP A 1 109 ? -3.347 -9.703 -20.105 1.00 87.94 109 ASP A C 1
ATOM 913 O O . ASP A 1 109 ? -3.383 -10.916 -19.899 1.00 87.94 109 ASP A O 1
ATOM 917 N N . TYR A 1 110 ? -3.442 -8.822 -19.105 1.00 83.62 110 TYR A N 1
ATOM 918 C CA . TYR A 1 110 ? -3.582 -9.215 -17.714 1.00 83.62 110 TYR A CA 1
ATOM 919 C C . TYR A 1 110 ? -4.509 -8.273 -16.954 1.00 83.62 110 TYR A C 1
ATOM 921 O O . TYR A 1 110 ? -4.234 -7.088 -16.763 1.00 83.62 110 TYR A O 1
ATOM 929 N N . THR A 1 111 ? -5.602 -8.848 -16.457 1.00 80.94 111 THR A N 1
ATOM 930 C CA . THR A 1 111 ? -6.521 -8.174 -15.542 1.00 80.94 111 THR A CA 1
ATOM 931 C C . THR A 1 111 ? -6.509 -8.910 -14.210 1.00 80.94 111 THR A C 1
ATOM 933 O O . THR A 1 111 ? -6.727 -10.119 -14.155 1.00 80.94 111 THR A O 1
ATOM 936 N N . ARG A 1 112 ? -6.238 -8.178 -13.131 1.00 89.81 112 ARG A N 1
ATOM 937 C CA . ARG A 1 112 ? -6.322 -8.687 -11.762 1.00 89.81 112 ARG A CA 1
ATOM 938 C C . ARG A 1 112 ? -7.768 -8.607 -11.277 1.00 89.81 112 ARG A C 1
ATOM 940 O O . ARG A 1 112 ? -8.430 -7.594 -11.490 1.00 89.81 112 ARG A O 1
ATOM 947 N N . GLU A 1 113 ? -8.238 -9.631 -10.569 1.00 92.06 113 GLU A N 1
ATOM 948 C CA . GLU A 1 113 ? -9.509 -9.534 -9.847 1.00 92.06 113 GLU A CA 1
ATOM 949 C C . GLU A 1 113 ? -9.414 -8.485 -8.727 1.00 92.06 113 GLU A C 1
ATOM 95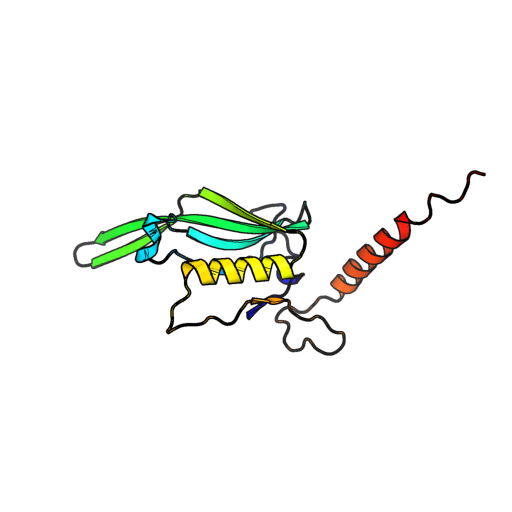1 O O . GLU A 1 113 ? -8.515 -8.583 -7.882 1.00 92.06 113 GLU A O 1
ATOM 956 N N . PRO A 1 114 ? -10.333 -7.506 -8.670 1.00 94.19 114 PRO A N 1
ATOM 957 C CA . PRO A 1 114 ? -10.264 -6.444 -7.680 1.00 94.19 114 PRO A CA 1
ATOM 958 C C . PRO A 1 114 ? -10.394 -6.991 -6.258 1.00 94.19 114 PRO A C 1
ATOM 960 O O . PRO A 1 114 ? -11.060 -7.999 -5.991 1.00 94.19 114 PRO A O 1
ATOM 963 N N . ASP A 1 115 ? -9.761 -6.297 -5.323 1.00 94.44 115 ASP A N 1
ATOM 964 C CA . ASP A 1 115 ? -9.998 -6.523 -3.908 1.00 94.44 115 ASP A CA 1
ATOM 965 C C . ASP A 1 115 ? -11.340 -5.954 -3.488 1.00 94.44 115 ASP A C 1
ATOM 967 O O . ASP A 1 115 ? -11.687 -4.821 -3.821 1.00 94.44 115 ASP A O 1
ATOM 971 N N . VAL A 1 116 ? -12.099 -6.762 -2.759 1.00 94.31 116 VAL A N 1
ATOM 972 C CA . VAL A 1 116 ? -13.433 -6.423 -2.272 1.00 94.31 116 VAL A CA 1
ATOM 973 C C . VAL A 1 116 ? -13.528 -6.769 -0.790 1.00 94.31 116 VAL A C 1
ATOM 975 O O . VAL A 1 116 ? -12.868 -7.714 -0.341 1.00 94.31 116 VAL A O 1
ATOM 978 N N . PRO A 1 117 ? -14.327 -6.025 -0.011 1.00 92.06 117 PRO A N 1
ATOM 979 C CA . PRO A 1 117 ? -14.501 -6.334 1.398 1.00 92.06 117 PRO A CA 1
ATOM 980 C C . PRO A 1 117 ? -15.137 -7.719 1.571 1.00 92.06 117 PRO A C 1
ATOM 982 O O . PRO A 1 117 ? -15.950 -8.169 0.756 1.00 92.06 117 PRO A O 1
ATOM 985 N N . CYS A 1 118 ? -14.745 -8.415 2.634 1.00 86.38 118 CYS A N 1
ATOM 986 C CA . CYS A 1 118 ? -15.428 -9.616 3.091 1.00 86.38 118 CYS A CA 1
ATOM 987 C C . CYS A 1 118 ? -16.849 -9.257 3.548 1.00 86.38 118 CYS A C 1
ATOM 989 O O . CYS A 1 118 ? -17.070 -8.211 4.150 1.00 86.38 118 CYS A O 1
ATOM 991 N N . ASP A 1 119 ? -17.805 -10.139 3.264 1.00 80.19 119 ASP A N 1
ATOM 992 C CA . ASP A 1 119 ? -19.185 -10.012 3.731 1.00 80.19 119 ASP A CA 1
ATOM 993 C C . ASP A 1 119 ? -19.360 -10.856 5.001 1.00 80.19 119 ASP A C 1
ATOM 995 O O . ASP A 1 119 ? -19.172 -12.077 4.972 1.00 80.19 119 ASP A O 1
ATOM 999 N N . HIS A 1 120 ? -19.692 -10.200 6.112 1.00 68.06 120 HIS A N 1
ATOM 1000 C CA . HIS A 1 120 ? -19.910 -10.815 7.421 1.00 68.06 120 HIS A CA 1
ATOM 1001 C C . HIS A 1 120 ? -21.415 -10.936 7.715 1.00 68.06 120 HIS A C 1
ATOM 1003 O O . HIS A 1 120 ? -21.942 -10.369 8.667 1.00 68.06 120 HIS A O 1
ATOM 1009 N N . GLY A 1 121 ? -22.143 -11.670 6.872 1.00 56.47 121 GLY A N 1
ATOM 1010 C CA . GLY A 1 121 ? -23.542 -12.018 7.130 1.00 56.47 121 GLY A CA 1
ATOM 1011 C C . GLY A 1 121 ? -23.689 -13.195 8.106 1.00 56.47 121 GLY A C 1
ATOM 1012 O O . GLY A 1 121 ? -22.947 -14.174 8.003 1.00 56.47 121 GLY A O 1
ATOM 1013 N N . TRP A 1 122 ? -24.717 -13.152 8.969 1.00 46.81 122 TRP A N 1
ATOM 1014 C CA . TRP A 1 122 ? -25.055 -14.148 10.016 1.00 46.81 122 TRP A CA 1
ATOM 1015 C C . TRP A 1 122 ? -25.149 -15.621 9.560 1.00 46.81 122 TRP A C 1
ATOM 1017 O O . TRP A 1 122 ? -25.194 -16.509 10.397 1.00 46.81 122 TRP A O 1
ATOM 1027 N N . ASN A 1 123 ? -25.168 -15.901 8.253 1.00 45.19 123 ASN A N 1
ATOM 1028 C CA . ASN A 1 123 ? -25.290 -17.253 7.696 1.00 45.19 123 ASN A CA 1
ATOM 1029 C C . ASN A 1 123 ? -24.320 -17.539 6.527 1.00 45.19 123 ASN A C 1
ATOM 1031 O O . ASN A 1 123 ? -24.563 -18.474 5.764 1.00 45.19 123 ASN A O 1
ATOM 1035 N N . LYS A 1 124 ? -23.260 -16.738 6.303 1.00 44.72 124 LYS A N 1
ATOM 1036 C CA . LYS A 1 124 ? -22.505 -16.812 5.029 1.00 44.72 124 LYS A CA 1
ATOM 1037 C C . LYS A 1 124 ? -20.981 -16.882 5.052 1.00 44.72 124 LYS A C 1
ATOM 1039 O O . LYS A 1 124 ? -20.412 -16.993 3.968 1.00 44.72 124 LYS A O 1
ATOM 1044 N N . SER A 1 125 ? -20.282 -16.925 6.181 1.00 46.72 125 SER A N 1
ATOM 1045 C CA . SER A 1 125 ? -18.810 -16.899 6.127 1.00 46.72 125 SER A CA 1
ATOM 1046 C C . SER A 1 125 ? -18.114 -18.236 6.415 1.00 46.72 125 SER A C 1
ATOM 1048 O O . SER A 1 125 ? -17.131 -18.274 7.143 1.00 46.72 125 SER A O 1
ATOM 1050 N N . LEU A 1 126 ? -18.527 -19.326 5.754 1.00 48.75 126 LEU A N 1
ATOM 1051 C CA . LEU A 1 126 ? -17.639 -20.498 5.593 1.00 48.75 126 LEU A CA 1
ATOM 1052 C C . LEU A 1 126 ? -16.345 -20.140 4.829 1.00 48.75 126 LEU A C 1
ATOM 1054 O O . LEU A 1 126 ? -15.379 -20.891 4.862 1.00 48.75 126 LEU A O 1
ATOM 1058 N N . SER A 1 127 ? -16.328 -18.995 4.133 1.00 52.00 127 SER A N 1
ATOM 1059 C CA . SER A 1 127 ? -15.195 -18.514 3.338 1.00 52.00 127 SER A CA 1
ATOM 1060 C C . SER A 1 127 ? -14.425 -17.347 3.965 1.00 52.00 127 SER A C 1
ATOM 1062 O O . SER A 1 127 ? -13.578 -16.777 3.278 1.00 52.00 127 SER A O 1
ATOM 1064 N N . CYS A 1 128 ? -14.739 -16.911 5.194 1.00 57.34 128 CYS A N 1
ATOM 1065 C CA . CYS A 1 128 ? -13.850 -15.965 5.869 1.00 57.34 128 CYS A CA 1
ATOM 1066 C C . CYS A 1 128 ? -12.667 -16.772 6.418 1.00 57.34 128 CYS A C 1
ATOM 1068 O O . CYS A 1 128 ? -12.893 -17.676 7.219 1.00 57.34 128 CYS A O 1
ATOM 1070 N N . PRO A 1 129 ? -11.419 -16.491 6.003 1.00 57.50 129 PRO A N 1
ATOM 1071 C CA . PRO A 1 129 ? -10.254 -17.245 6.471 1.00 57.50 129 PRO A CA 1
ATOM 1072 C C . PRO A 1 129 ? -9.916 -16.961 7.942 1.00 57.50 129 PRO A C 1
ATOM 1074 O O . PRO A 1 129 ? -9.029 -17.592 8.509 1.00 57.50 129 PRO A O 1
ATOM 1077 N N . ILE A 1 130 ? -10.607 -16.000 8.554 1.00 62.25 130 ILE A N 1
ATOM 1078 C CA . ILE A 1 130 ? -10.462 -15.637 9.954 1.00 62.25 130 ILE A CA 1
ATOM 1079 C C . ILE A 1 130 ? -11.673 -16.212 10.667 1.00 62.25 130 ILE A C 1
ATOM 1081 O O . ILE A 1 130 ? -12.801 -15.880 10.301 1.00 62.25 130 ILE A O 1
ATOM 1085 N N . ASN A 1 131 ? -11.445 -17.052 11.683 1.00 56.81 131 ASN A N 1
ATOM 1086 C CA . ASN A 1 131 ? -12.469 -17.328 12.687 1.00 56.81 131 ASN A CA 1
ATOM 1087 C C . ASN A 1 131 ? -12.887 -15.969 13.233 1.00 56.81 131 ASN A C 1
ATOM 1089 O O . ASN A 1 131 ? -12.129 -15.404 14.013 1.00 56.81 131 ASN A O 1
ATOM 1093 N N . CYS A 1 132 ? -14.011 -15.414 12.769 1.00 55.16 132 CYS A N 1
ATOM 1094 C CA . CYS A 1 132 ? -14.583 -14.204 13.338 1.00 55.16 132 CYS A CA 1
ATOM 1095 C C . CYS A 1 132 ? -14.837 -14.535 14.809 1.00 55.16 132 CYS A C 1
ATOM 1097 O O . CYS A 1 132 ? -15.749 -15.322 15.076 1.00 55.16 132 CYS A O 1
ATOM 1099 N N . PRO A 1 133 ? -14.002 -14.062 15.751 1.00 51.56 133 PRO A N 1
ATOM 1100 C CA . PRO A 1 133 ? -14.152 -14.465 17.132 1.00 51.56 133 PRO A CA 1
ATOM 1101 C C . PRO A 1 133 ? -15.506 -13.953 17.610 1.00 51.56 133 PRO A C 1
ATOM 1103 O O . PRO A 1 133 ? -15.925 -12.854 17.233 1.00 51.56 133 PRO A O 1
ATOM 1106 N N . GLU A 1 134 ? -16.177 -14.721 18.463 1.00 52.12 134 GLU A N 1
ATOM 1107 C CA . GLU A 1 134 ? -17.384 -14.268 19.163 1.00 52.12 134 GLU A CA 1
ATOM 1108 C C . GLU A 1 134 ? -17.140 -12.915 19.878 1.00 52.12 134 GLU A C 1
ATOM 1110 O O . GLU A 1 134 ? -18.057 -12.109 20.020 1.00 52.12 134 GLU A O 1
ATOM 1115 N N . ASP A 1 135 ? -15.876 -12.590 20.187 1.00 46.44 135 ASP A N 1
ATOM 1116 C CA . ASP A 1 135 ? -15.413 -11.306 20.731 1.00 46.44 135 ASP A CA 1
ATOM 1117 C C . ASP A 1 135 ? -15.689 -10.080 19.833 1.00 46.44 135 ASP A C 1
ATOM 1119 O O . ASP A 1 135 ? -15.749 -8.952 20.329 1.00 46.44 135 ASP A O 1
ATOM 1123 N N . ILE A 1 136 ? -15.920 -10.260 18.527 1.00 52.56 136 ILE A N 1
ATOM 1124 C CA . ILE A 1 136 ? -16.308 -9.166 17.617 1.00 52.56 136 ILE A CA 1
ATOM 1125 C C . ILE A 1 136 ? -17.760 -8.741 17.846 1.00 52.56 136 ILE A C 1
ATOM 1127 O O . ILE A 1 136 ? -18.065 -7.554 17.724 1.00 52.56 136 ILE A O 1
ATOM 1131 N N . GLN A 1 137 ? -18.642 -9.653 18.281 1.00 49.44 137 GLN A N 1
ATOM 1132 C CA . GLN A 1 137 ? -20.009 -9.274 18.658 1.00 49.44 137 GLN A CA 1
ATOM 1133 C C . GLN A 1 137 ? -20.001 -8.270 19.813 1.00 49.44 137 GLN A C 1
ATOM 1135 O O . GLN A 1 137 ? -20.841 -7.375 19.848 1.00 49.44 137 GLN A O 1
ATOM 1140 N N . LYS A 1 138 ? -19.017 -8.368 20.716 1.00 48.94 138 LYS A N 1
ATOM 1141 C CA . LYS A 1 138 ? -18.817 -7.414 21.812 1.00 48.94 138 LYS A CA 1
ATOM 1142 C C . LYS A 1 138 ? -18.331 -6.054 21.298 1.00 48.94 138 LYS A C 1
ATOM 1144 O O . LYS A 1 138 ? -18.871 -5.031 21.701 1.00 48.94 138 LYS A O 1
ATOM 1149 N N . TYR A 1 139 ? -17.400 -6.045 20.340 1.00 49.59 139 TYR A N 1
ATOM 1150 C CA . TYR A 1 139 ? -16.889 -4.817 19.715 1.00 49.59 139 TYR A CA 1
ATOM 1151 C C . TYR A 1 139 ? -17.973 -4.059 18.923 1.00 49.59 139 TYR A C 1
ATOM 1153 O O . TYR A 1 139 ? -18.055 -2.832 18.995 1.00 49.59 139 TYR A O 1
ATOM 1161 N N . GLU A 1 140 ? -18.844 -4.769 18.198 1.00 53.88 140 GLU A N 1
ATOM 1162 C CA . GLU A 1 140 ? -19.998 -4.168 17.514 1.00 53.88 140 GLU A CA 1
ATOM 1163 C C . GLU A 1 140 ? -21.086 -3.692 18.491 1.00 53.88 140 GLU A C 1
ATOM 1165 O O . GLU A 1 140 ? -21.722 -2.661 18.245 1.00 53.88 140 GLU A O 1
ATOM 1170 N N . LEU A 1 141 ? -21.288 -4.396 19.615 1.00 48.59 141 LEU A N 1
ATOM 1171 C CA . LEU A 1 141 ? -22.180 -3.951 20.691 1.00 48.59 141 LEU A CA 1
ATOM 1172 C C . LEU A 1 141 ? -21.684 -2.639 21.312 1.00 48.59 141 LEU A C 1
ATOM 1174 O O . LEU A 1 141 ? -22.474 -1.710 21.471 1.00 48.59 141 LEU A O 1
ATOM 1178 N N . ASP A 1 142 ? -20.384 -2.542 21.594 1.00 47.12 142 ASP A N 1
ATOM 1179 C CA . ASP A 1 142 ? -19.751 -1.366 22.199 1.00 47.12 142 ASP A CA 1
ATOM 1180 C C . ASP A 1 142 ? -19.770 -0.145 21.252 1.00 47.12 142 ASP A C 1
ATOM 1182 O O . ASP A 1 142 ? -19.930 1.004 21.681 1.00 47.12 142 ASP A O 1
ATOM 1186 N N . GLN A 1 143 ? -19.707 -0.363 19.933 1.00 52.09 143 GLN A N 1
ATOM 1187 C CA . GLN A 1 143 ? -19.897 0.707 18.942 1.00 52.09 143 GLN A CA 1
ATOM 1188 C C . GLN A 1 143 ? -21.361 1.159 18.796 1.00 52.09 143 GLN A C 1
ATOM 1190 O O . GLN A 1 143 ? -21.619 2.332 18.512 1.00 52.09 143 GLN A O 1
ATOM 1195 N N . LYS A 1 144 ? -22.340 0.268 18.999 1.00 49.59 144 LYS A N 1
ATOM 1196 C CA . LYS A 1 144 ? -23.769 0.637 18.991 1.00 49.59 144 LYS A CA 1
ATOM 1197 C C . LYS A 1 144 ? -24.187 1.362 20.272 1.00 49.59 144 LYS A C 1
ATOM 1199 O O . LYS A 1 144 ? -24.933 2.336 20.192 1.00 49.59 144 LYS A O 1
ATOM 1204 N N . THR A 1 145 ? -23.693 0.943 21.435 1.00 47.00 145 THR A N 1
ATOM 1205 C CA . THR A 1 145 ? -23.992 1.588 22.727 1.00 47.00 145 THR A CA 1
ATOM 1206 C C . THR A 1 145 ? -23.341 2.967 22.855 1.00 47.00 145 THR A C 1
ATOM 1208 O O . THR A 1 145 ? -23.974 3.888 23.370 1.00 47.00 145 THR A O 1
ATOM 1211 N N . SER A 1 146 ? -22.136 3.165 22.310 1.00 48.25 146 SER A N 1
ATOM 1212 C CA . SER A 1 146 ? -21.481 4.484 22.271 1.00 48.25 146 SER A CA 1
ATOM 1213 C C . SER A 1 146 ? -22.184 5.498 21.358 1.00 48.25 146 SER A C 1
ATOM 1215 O O . SER A 1 146 ? -22.219 6.678 21.696 1.00 48.25 146 SER A O 1
ATOM 1217 N N . ARG A 1 147 ? -22.816 5.059 20.257 1.00 47.22 147 ARG A N 1
ATOM 1218 C CA . ARG A 1 147 ? -23.671 5.921 19.412 1.00 47.22 147 ARG A CA 1
ATOM 1219 C C . ARG A 1 147 ? -25.023 6.249 20.052 1.00 47.22 147 ARG A C 1
ATOM 1221 O O . ARG A 1 147 ? -25.523 7.351 19.865 1.00 47.22 147 ARG A O 1
ATOM 1228 N N . ALA A 1 148 ? -25.595 5.332 20.833 1.00 49.28 148 ALA A N 1
ATOM 1229 C CA . ALA A 1 148 ? -26.848 5.569 21.556 1.00 49.28 148 ALA A CA 1
ATOM 1230 C C . ALA A 1 148 ? -26.683 6.492 22.786 1.00 49.28 148 ALA A C 1
ATOM 1232 O O . ALA A 1 148 ? -27.642 7.125 23.219 1.00 49.28 148 ALA A O 1
ATOM 1233 N N . GLY A 1 149 ? -25.474 6.593 23.352 1.00 44.44 149 GLY A N 1
ATOM 1234 C CA . GLY A 1 149 ? -25.187 7.416 24.535 1.00 44.44 149 GLY A CA 1
ATOM 1235 C C . GLY A 1 149 ? -25.020 8.920 24.276 1.00 44.44 149 GLY A C 1
ATOM 1236 O O . GLY A 1 149 ? -25.008 9.700 25.231 1.00 44.44 149 GLY A O 1
ATOM 1237 N N . THR A 1 150 ? -24.892 9.344 23.016 1.00 47.91 150 THR A N 1
ATOM 1238 C CA . THR A 1 150 ? -24.706 10.757 22.635 1.00 47.91 150 THR A CA 1
ATOM 1239 C C . THR A 1 150 ? -26.000 11.524 22.355 1.00 47.91 150 THR A C 1
ATOM 1241 O O . THR A 1 150 ? -25.964 12.750 22.383 1.00 47.91 150 THR A O 1
ATOM 1244 N N . ASP A 1 151 ? -27.141 10.851 22.183 1.00 48.09 151 ASP A N 1
ATOM 1245 C CA . ASP A 1 151 ? -28.413 11.511 21.826 1.00 48.09 151 ASP A CA 1
ATOM 1246 C C . ASP A 1 151 ? -29.277 11.946 23.028 1.00 48.09 151 ASP A C 1
ATOM 1248 O O . ASP A 1 151 ? -30.256 12.667 22.854 1.00 48.09 151 ASP A O 1
ATOM 1252 N N . ASN A 1 152 ? -28.902 11.599 24.266 1.00 47.34 152 ASN A N 1
ATOM 1253 C CA . ASN A 1 152 ? -29.749 11.814 25.453 1.00 47.34 152 ASN A CA 1
ATOM 1254 C C . ASN A 1 152 ? -29.339 12.980 26.381 1.00 47.34 152 ASN A C 1
ATOM 1256 O O . ASN A 1 152 ? -29.813 13.043 27.511 1.00 47.34 152 ASN A O 1
ATOM 1260 N N . ARG A 1 153 ? -28.471 13.915 25.958 1.00 49.59 153 ARG A N 1
ATOM 1261 C CA . ARG A 1 153 ? -28.048 15.052 26.820 1.00 49.59 153 ARG A CA 1
ATOM 1262 C C . ARG A 1 153 ? -28.659 16.421 26.505 1.00 49.59 153 ARG A C 1
ATOM 1264 O O . ARG A 1 153 ? -28.306 17.379 27.179 1.00 49.59 153 ARG A O 1
ATOM 1271 N N . ASN A 1 154 ? -29.592 16.528 25.557 1.00 46.69 154 ASN A N 1
ATOM 1272 C CA . ASN A 1 154 ? -30.183 17.818 25.158 1.00 46.69 154 ASN A CA 1
ATOM 1273 C C . ASN A 1 154 ? -31.709 17.904 25.351 1.00 46.69 154 ASN A C 1
ATOM 1275 O O . ASN A 1 154 ? -32.395 18.538 24.553 1.00 46.69 154 ASN A O 1
ATOM 1279 N N . GLN A 1 155 ? -32.259 17.293 26.400 1.00 48.03 155 GLN A N 1
ATOM 1280 C CA . GLN A 1 155 ? -33.664 17.492 26.775 1.00 48.03 155 GLN A CA 1
ATOM 1281 C C . GLN A 1 155 ? -33.824 17.571 28.292 1.00 48.03 155 GLN A C 1
ATOM 1283 O O . GLN A 1 155 ? -34.402 16.674 28.880 1.00 48.03 155 GLN A O 1
ATOM 1288 N N . GLU A 1 156 ? -33.291 18.613 28.937 1.00 46.66 156 GLU A N 1
ATOM 1289 C CA . GLU A 1 156 ? -33.699 18.971 30.308 1.00 46.66 156 GLU A CA 1
ATOM 1290 C C . GLU 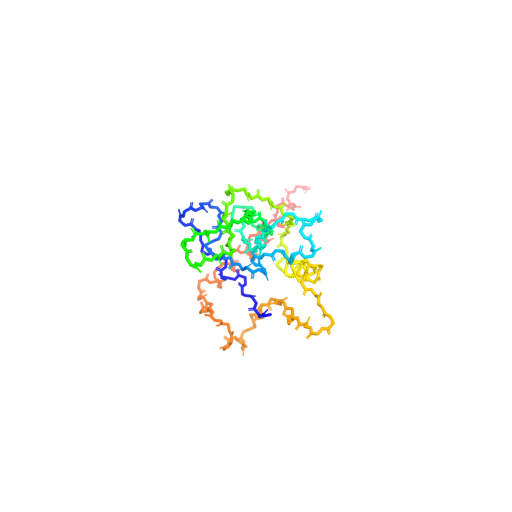A 1 156 ? -33.219 20.382 30.700 1.00 46.66 156 GLU A C 1
ATOM 1292 O O . GLU A 1 156 ? -32.514 20.571 31.678 1.00 46.66 156 GLU A O 1
ATOM 1297 N N . THR A 1 157 ? -33.592 21.406 29.928 1.00 51.62 157 THR A N 1
ATOM 1298 C CA . THR A 1 157 ? -33.701 22.784 30.449 1.00 51.62 157 THR A CA 1
ATOM 1299 C C . THR A 1 157 ? -34.682 23.576 29.589 1.00 51.62 157 THR A C 1
ATOM 1301 O O . THR A 1 157 ? -34.301 24.115 28.547 1.00 51.62 157 THR A O 1
ATOM 1304 N N . SER A 1 158 ? -35.947 23.639 30.001 1.00 44.72 158 SER A N 1
ATOM 1305 C CA . SER A 1 158 ? -36.916 24.689 29.650 1.00 44.72 158 SER A CA 1
ATOM 1306 C C . SER A 1 158 ? -38.003 24.725 30.714 1.00 44.72 158 SER A C 1
ATOM 1308 O O . SER A 1 158 ? -38.483 23.627 31.070 1.00 44.72 158 SER A O 1
#

pLDDT: mean 82.95, std 19.13, range [44.44, 98.56]

Foldseek 3Di:
DADEPVQQVDADPVDGQKGPDKAWLDAFFPPVCCVPPATWIWIWIARNVVQKIWIKTFGWDWDWDDDDPDTDTDTHTPRDMDTPDMDNDPQVNQVVSQVVSCVGPDDPVDDDDGYGYDDDDPPDPPPDPDPPPPVVVVVVVVVVVVVVVPPPPPPPDD